Protein AF-W2GAH2-F1 (afdb_monomer_lite)

Structure (mmCIF, N/CA/C/O backbone):
data_AF-W2GAH2-F1
#
_entry.id   AF-W2GAH2-F1
#
loop_
_atom_site.group_PDB
_atom_site.id
_atom_site.type_symbol
_atom_site.label_atom_id
_atom_site.label_alt_id
_atom_site.label_comp_id
_atom_site.label_asym_id
_atom_site.label_entity_id
_atom_site.label_seq_id
_atom_site.pdbx_PDB_ins_code
_atom_site.Cartn_x
_atom_site.Cartn_y
_atom_site.Cartn_z
_atom_site.occupancy
_atom_site.B_iso_or_equiv
_atom_site.auth_seq_id
_atom_site.auth_comp_id
_atom_site.auth_asym_id
_atom_site.auth_atom_id
_atom_site.pdbx_PDB_model_num
ATOM 1 N N . MET A 1 1 ? -25.916 24.078 -5.348 1.00 37.44 1 MET A N 1
ATOM 2 C CA . MET A 1 1 ? -24.535 23.572 -5.232 1.00 37.44 1 MET A CA 1
ATOM 3 C C . MET A 1 1 ? -24.626 22.066 -5.105 1.00 37.44 1 MET A C 1
ATOM 5 O O . MET A 1 1 ? -24.915 21.571 -4.025 1.00 37.44 1 MET A O 1
ATOM 9 N N . LEU A 1 2 ? -24.549 21.360 -6.232 1.00 36.28 2 LEU A N 1
ATOM 10 C CA . LEU A 1 2 ? -24.583 19.900 -6.255 1.00 36.28 2 LEU A CA 1
ATOM 11 C C . LEU A 1 2 ? -23.143 19.414 -6.112 1.00 36.28 2 LEU A C 1
ATOM 13 O O . LEU A 1 2 ? -22.284 19.790 -6.902 1.00 36.28 2 LEU A O 1
ATOM 17 N N . SER A 1 3 ? -22.908 18.658 -5.044 1.00 41.00 3 SER A N 1
ATOM 18 C CA . SER A 1 3 ? -21.675 17.926 -4.778 1.00 41.00 3 SER A CA 1
ATOM 19 C C . SER A 1 3 ? -21.373 17.019 -5.970 1.00 41.00 3 SER A C 1
ATOM 21 O O . SER A 1 3 ? -22.128 16.083 -6.238 1.00 41.00 3 SER A O 1
ATOM 23 N N . GLU A 1 4 ? -20.308 17.318 -6.715 1.00 40.84 4 GLU A N 1
ATOM 24 C CA . GLU A 1 4 ? -19.767 16.400 -7.712 1.00 40.84 4 GLU A CA 1
ATOM 25 C C . GLU A 1 4 ? -19.171 15.205 -6.967 1.00 40.84 4 GLU A C 1
ATOM 27 O O . GLU A 1 4 ? -18.042 15.227 -6.478 1.00 40.84 4 GLU A O 1
ATOM 32 N N . SER A 1 5 ? -19.964 14.143 -6.854 1.00 45.59 5 SER A N 1
ATOM 33 C CA . SER A 1 5 ? -19.463 12.820 -6.526 1.00 45.59 5 SER A CA 1
ATOM 34 C C . SER A 1 5 ? -18.450 12.430 -7.600 1.00 45.59 5 SER A C 1
ATOM 36 O O . SER A 1 5 ? -18.830 12.085 -8.720 1.00 45.59 5 SER A O 1
ATOM 38 N N . PHE A 1 6 ? -17.166 1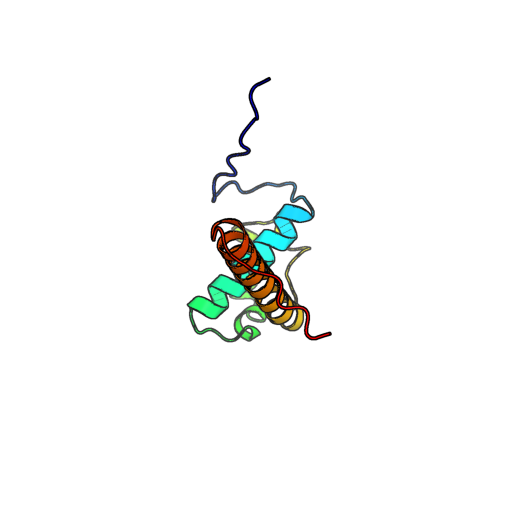2.525 -7.263 1.00 43.16 6 PHE A N 1
ATOM 39 C CA . PHE A 1 6 ? -16.052 12.120 -8.110 1.00 43.16 6 PHE A CA 1
ATOM 40 C C . PHE A 1 6 ? -16.127 10.595 -8.309 1.00 43.16 6 PHE A C 1
ATOM 42 O O . PHE A 1 6 ? -15.540 9.813 -7.562 1.00 43.16 6 PHE A O 1
ATOM 49 N N . GLN A 1 7 ? -16.925 10.151 -9.283 1.00 44.41 7 GLN A N 1
ATOM 50 C CA . GLN A 1 7 ? -16.953 8.763 -9.725 1.00 44.41 7 GLN A CA 1
ATOM 51 C C . GLN A 1 7 ? -15.664 8.497 -10.498 1.00 44.41 7 GLN A C 1
ATOM 53 O O . GLN A 1 7 ? -15.595 8.650 -11.716 1.00 44.41 7 GLN A O 1
ATOM 58 N N . VAL A 1 8 ? -14.618 8.098 -9.777 1.00 46.94 8 VAL A N 1
ATOM 59 C CA . VAL A 1 8 ? -13.444 7.493 -10.400 1.00 46.94 8 VAL A CA 1
ATOM 60 C C . VAL A 1 8 ? -13.897 6.142 -10.945 1.00 46.94 8 VAL A C 1
ATOM 62 O O . VAL A 1 8 ? -14.109 5.193 -10.191 1.00 46.94 8 VAL A O 1
ATOM 65 N N . SER A 1 9 ? -14.098 6.066 -12.260 1.00 44.03 9 SER A N 1
ATOM 66 C CA . SER A 1 9 ? -14.236 4.787 -12.952 1.00 44.03 9 SER A CA 1
ATOM 67 C C . SER A 1 9 ? -13.034 3.907 -12.581 1.00 44.03 9 SER A C 1
ATOM 69 O O . SER A 1 9 ? -11.899 4.382 -12.689 1.00 44.03 9 SER A O 1
ATOM 71 N N . PRO A 1 10 ? -13.230 2.637 -12.179 1.00 49.44 10 PRO A N 1
ATOM 72 C CA . PRO A 1 10 ? -12.138 1.769 -11.730 1.00 49.44 10 PRO A CA 1
ATOM 73 C C . PRO A 1 10 ? -11.081 1.478 -12.813 1.00 49.44 10 PRO A C 1
ATOM 75 O O . PRO A 1 10 ? -10.062 0.862 -12.511 1.00 49.44 10 PRO A O 1
ATOM 78 N N . PHE A 1 11 ? -11.298 1.930 -14.057 1.00 50.94 11 PHE A N 1
ATOM 79 C CA . PHE A 1 11 ? -10.444 1.665 -15.219 1.00 50.94 11 PHE A CA 1
ATOM 80 C C . PHE A 1 11 ? -10.029 2.919 -16.006 1.00 50.94 11 PHE A C 1
ATOM 82 O O . PHE A 1 11 ? -9.688 2.816 -17.183 1.00 50.94 11 PHE A O 1
ATOM 89 N N . GLN A 1 12 ? -10.059 4.115 -15.410 1.00 56.59 12 GLN A N 1
ATOM 90 C CA . GLN A 1 12 ? -9.482 5.284 -16.080 1.00 56.59 12 GLN A CA 1
ATOM 91 C C . GLN A 1 12 ? -7.959 5.292 -15.925 1.00 56.59 12 GLN A C 1
ATOM 93 O O . GLN A 1 12 ? -7.420 5.678 -14.888 1.00 56.59 12 GLN A O 1
ATOM 98 N N . PHE A 1 13 ? -7.270 4.865 -16.983 1.00 59.25 13 PHE A N 1
ATOM 99 C CA . PHE A 1 13 ? -5.826 5.010 -17.115 1.00 59.25 13 PHE A CA 1
ATOM 100 C C . PHE A 1 13 ? -5.500 6.490 -17.326 1.00 59.25 13 PHE A C 1
ATOM 102 O O . PHE A 1 13 ? -5.780 7.058 -18.380 1.00 59.25 13 PHE A O 1
ATOM 109 N N . THR A 1 14 ? -5.007 7.146 -16.277 1.00 59.94 14 THR A N 1
ATOM 110 C CA . THR A 1 14 ? -4.672 8.573 -16.304 1.00 59.94 14 THR A CA 1
ATOM 111 C C . THR A 1 14 ? -3.183 8.786 -16.549 1.00 59.94 14 THR A C 1
ATOM 113 O O . THR A 1 14 ? -2.340 8.226 -15.846 1.00 59.94 14 THR A O 1
ATOM 116 N N . ASP A 1 15 ? -2.858 9.663 -17.501 1.00 59.62 15 ASP A N 1
ATOM 117 C CA . ASP A 1 15 ? -1.473 10.066 -17.789 1.00 59.62 15 ASP A CA 1
ATOM 118 C C . ASP A 1 15 ? -0.858 10.898 -16.648 1.00 59.62 15 ASP A C 1
ATOM 120 O O . ASP A 1 15 ? 0.359 10.922 -16.462 1.00 59.62 15 ASP A O 1
ATOM 124 N N . ASN A 1 16 ? -1.703 11.529 -15.821 1.00 66.12 16 ASN A N 1
ATOM 125 C CA . ASN A 1 16 ? -1.298 12.350 -14.682 1.00 66.12 16 ASN A CA 1
ATOM 126 C C . ASN A 1 16 ? -1.855 11.797 -13.367 1.00 66.12 16 ASN A C 1
ATOM 128 O O . ASN A 1 16 ? -2.987 12.067 -12.969 1.00 66.12 16 ASN A O 1
ATOM 132 N N . LEU A 1 17 ? -1.016 11.033 -12.672 1.00 69.50 17 LEU A N 1
ATOM 133 C CA . LEU A 1 17 ? -1.324 10.462 -11.367 1.00 69.50 17 LEU A CA 1
ATOM 134 C C . LEU A 1 17 ? -1.073 11.487 -10.255 1.00 69.50 17 LEU A C 1
ATOM 136 O O . LEU A 1 17 ? 0.066 11.907 -10.038 1.00 69.50 17 LEU A O 1
ATOM 140 N N . SER A 1 18 ? -2.126 11.871 -9.530 1.00 72.81 18 SER A N 1
ATOM 141 C CA . SER A 1 18 ? -1.983 12.659 -8.302 1.00 72.81 18 SER A CA 1
ATOM 142 C C . SER A 1 18 ? -1.356 11.816 -7.181 1.00 72.81 18 SER A C 1
ATOM 144 O O . SER A 1 18 ? -1.427 10.583 -7.194 1.00 72.81 18 SER A O 1
ATOM 146 N N . ASN A 1 19 ? -0.766 12.468 -6.170 1.00 69.50 19 ASN A N 1
ATOM 147 C CA . ASN A 1 19 ? -0.172 11.763 -5.025 1.00 69.50 19 ASN A CA 1
ATOM 148 C C . ASN A 1 19 ? -1.185 10.850 -4.301 1.00 69.50 19 ASN A C 1
ATOM 150 O O . ASN A 1 19 ? -0.827 9.739 -3.918 1.00 69.50 19 ASN A O 1
ATOM 154 N N . GLY A 1 20 ? -2.453 11.264 -4.186 1.00 70.38 20 GLY A N 1
ATOM 155 C CA . GLY A 1 20 ? -3.505 10.441 -3.574 1.00 70.38 20 GLY A CA 1
ATOM 156 C C . GLY A 1 20 ? -3.856 9.195 -4.397 1.00 70.38 20 GLY A C 1
ATOM 157 O O . GLY A 1 20 ? -4.003 8.105 -3.846 1.00 70.38 20 GLY A O 1
ATOM 158 N N . MET A 1 21 ? -3.908 9.316 -5.730 1.00 78.31 21 MET A N 1
ATOM 159 C CA . MET A 1 21 ? -4.157 8.171 -6.618 1.00 78.31 21 MET A CA 1
ATOM 160 C C . MET A 1 21 ? -3.001 7.166 -6.598 1.00 78.31 21 MET A C 1
ATOM 162 O O . MET A 1 21 ? -3.221 5.958 -6.702 1.00 78.31 21 MET A O 1
ATOM 166 N N . LYS A 1 22 ? -1.767 7.651 -6.419 1.00 83.31 22 LYS A N 1
ATOM 167 C CA . LYS A 1 22 ? -0.576 6.804 -6.321 1.00 83.31 22 LYS A CA 1
ATOM 168 C C . LYS A 1 22 ? -0.671 5.898 -5.106 1.00 83.31 22 LYS A C 1
ATOM 170 O O . LYS A 1 22 ? -0.491 4.688 -5.228 1.00 83.31 22 LYS A O 1
ATOM 175 N N . ASP A 1 23 ? -0.913 6.484 -3.937 1.00 83.06 23 ASP A N 1
ATOM 176 C CA . ASP A 1 23 ? -0.963 5.722 -2.693 1.00 83.06 23 ASP A CA 1
ATOM 177 C C . ASP A 1 23 ? -2.087 4.684 -2.736 1.00 83.06 23 ASP A C 1
ATOM 179 O O . ASP A 1 23 ? -1.867 3.529 -2.363 1.00 83.06 23 ASP A O 1
ATOM 183 N N . HIS A 1 24 ? -3.237 5.055 -3.304 1.00 83.62 24 HIS A N 1
ATOM 184 C CA . HIS A 1 24 ? -4.347 4.142 -3.547 1.00 83.62 24 HIS A CA 1
ATOM 185 C C . HIS A 1 24 ? -3.950 2.948 -4.431 1.00 83.62 24 HIS A C 1
ATOM 187 O O . HIS A 1 24 ? -4.155 1.796 -4.047 1.00 83.62 24 HIS A O 1
ATOM 193 N N . TYR A 1 25 ? -3.312 3.190 -5.580 1.00 84.12 25 TYR A N 1
ATOM 194 C CA . TYR A 1 25 ? -2.891 2.120 -6.489 1.00 84.12 25 TYR A CA 1
ATOM 195 C C . TYR A 1 25 ? -1.872 1.169 -5.845 1.00 84.12 25 TYR A C 1
ATOM 197 O O . TYR A 1 25 ? -1.943 -0.048 -6.011 1.00 84.12 25 TYR A O 1
ATOM 205 N N . GLN A 1 26 ? -0.937 1.702 -5.055 1.00 86.94 26 GLN A N 1
ATOM 206 C CA . GLN A 1 26 ? 0.034 0.876 -4.335 1.00 86.94 26 GLN A CA 1
ATOM 207 C C . GLN A 1 26 ? -0.627 -0.016 -3.274 1.00 86.94 26 GLN A C 1
ATOM 209 O O . GLN A 1 26 ? -0.208 -1.162 -3.096 1.00 86.94 26 GLN A O 1
ATOM 214 N N . VAL A 1 27 ? -1.668 0.478 -2.597 1.00 86.88 27 VAL A N 1
ATOM 215 C CA . VAL A 1 27 ? -2.481 -0.326 -1.673 1.00 86.88 27 VAL A CA 1
ATOM 216 C C . VAL A 1 27 ? -3.240 -1.418 -2.429 1.00 86.88 27 VAL A C 1
ATOM 218 O O . VAL A 1 27 ? -3.244 -2.564 -1.982 1.00 86.88 27 VAL A O 1
ATOM 221 N N . LEU A 1 28 ? -3.823 -1.109 -3.592 1.00 85.81 28 LEU A N 1
ATOM 222 C CA . LEU A 1 28 ? -4.516 -2.100 -4.424 1.00 85.81 28 LEU A CA 1
ATOM 223 C C . LEU A 1 28 ? -3.587 -3.224 -4.891 1.00 85.81 28 LEU A C 1
ATOM 225 O O . LEU A 1 28 ? -3.962 -4.391 -4.811 1.00 85.81 28 LEU A O 1
ATOM 229 N N . ILE A 1 29 ? -2.359 -2.900 -5.306 1.00 86.88 29 ILE A N 1
ATOM 230 C CA . ILE A 1 29 ? -1.338 -3.907 -5.625 1.00 86.88 29 ILE A CA 1
ATOM 231 C C . ILE A 1 29 ? -1.076 -4.811 -4.418 1.00 86.88 29 ILE A C 1
ATOM 233 O O . ILE A 1 29 ? -1.067 -6.036 -4.553 1.00 86.88 29 ILE A O 1
ATOM 237 N N . ALA A 1 30 ? -0.834 -4.220 -3.244 1.00 87.88 30 ALA A N 1
ATOM 238 C CA . ALA A 1 30 ? -0.508 -4.979 -2.042 1.00 87.88 30 ALA A CA 1
ATOM 239 C C . ALA A 1 30 ? -1.664 -5.911 -1.642 1.00 87.88 30 ALA A C 1
ATOM 241 O O . ALA A 1 30 ? -1.439 -7.088 -1.358 1.00 87.88 30 ALA A O 1
ATOM 242 N N . ARG A 1 31 ? -2.904 -5.412 -1.709 1.00 87.62 31 ARG A N 1
ATOM 243 C CA . ARG A 1 31 ? -4.123 -6.202 -1.495 1.00 87.62 31 ARG A CA 1
ATOM 244 C C . ARG A 1 31 ? -4.266 -7.327 -2.513 1.00 87.62 31 ARG A C 1
ATOM 246 O O . ARG A 1 31 ? -4.538 -8.453 -2.117 1.00 87.62 31 ARG A O 1
ATOM 253 N N . GLY A 1 32 ? -4.051 -7.047 -3.798 1.00 87.56 32 GLY A N 1
ATOM 254 C CA . GLY A 1 32 ? -4.148 -8.045 -4.864 1.00 87.56 32 GLY A CA 1
ATOM 255 C C . GLY A 1 32 ? -3.152 -9.192 -4.687 1.00 87.56 32 GLY A C 1
ATOM 256 O O . GLY A 1 32 ? -3.525 -10.355 -4.812 1.00 87.56 32 GLY A O 1
ATOM 257 N N . LEU A 1 33 ? -1.905 -8.881 -4.318 1.00 87.31 33 LEU A N 1
ATOM 258 C CA . LEU A 1 33 ? -0.893 -9.895 -4.002 1.00 87.31 33 LEU A CA 1
ATOM 259 C C . LEU A 1 33 ? -1.288 -10.737 -2.786 1.00 87.31 33 LEU A C 1
ATOM 261 O O . LEU A 1 33 ? -1.209 -11.962 -2.844 1.00 87.31 33 LEU A O 1
ATOM 265 N N . TYR A 1 34 ? -1.744 -10.087 -1.713 1.00 86.69 34 TYR A N 1
ATOM 266 C CA . TYR A 1 34 ? -2.177 -10.771 -0.496 1.00 86.69 34 TYR A CA 1
ATOM 267 C C . TYR A 1 34 ? -3.380 -11.693 -0.747 1.00 86.69 34 TYR A C 1
ATOM 269 O O . TYR A 1 34 ? -3.342 -12.862 -0.373 1.00 86.69 34 TYR A O 1
ATOM 277 N N . ALA A 1 35 ? -4.409 -11.205 -1.445 1.00 87.25 35 ALA A N 1
ATOM 278 C CA . ALA A 1 35 ? -5.611 -11.971 -1.776 1.00 87.25 35 ALA A CA 1
ATOM 279 C C . ALA A 1 35 ? -5.317 -13.180 -2.679 1.00 87.25 35 ALA A C 1
ATOM 281 O O . ALA A 1 35 ? -5.968 -14.213 -2.561 1.00 87.25 35 ALA A O 1
ATOM 282 N N . ALA A 1 36 ? -4.310 -13.074 -3.550 1.00 87.38 36 ALA A N 1
ATOM 283 C CA . ALA A 1 36 ? -3.842 -14.181 -4.380 1.00 87.38 36 ALA A CA 1
ATOM 284 C C . ALA A 1 36 ? -2.942 -15.184 -3.624 1.00 87.38 36 ALA A C 1
ATOM 286 O O . ALA A 1 36 ? -2.452 -16.135 -4.231 1.00 87.38 36 ALA A O 1
ATOM 287 N N . GLY A 1 37 ? -2.672 -14.967 -2.329 1.00 86.50 37 GLY A N 1
ATOM 288 C CA . GLY A 1 37 ? -1.750 -15.789 -1.541 1.00 86.50 37 GLY A CA 1
ATOM 289 C C . GLY A 1 37 ? -0.292 -15.676 -1.997 1.00 86.50 37 GLY A C 1
ATOM 290 O O . GLY A 1 37 ? 0.523 -16.551 -1.706 1.00 86.50 37 GLY A O 1
ATOM 291 N N . LEU A 1 38 ? 0.050 -14.619 -2.740 1.00 86.69 38 LEU A N 1
ATOM 292 C CA . LEU A 1 38 ? 1.384 -14.429 -3.292 1.00 86.69 38 LEU A CA 1
ATOM 293 C C . LEU A 1 38 ? 2.280 -13.683 -2.298 1.00 86.69 38 LEU A C 1
ATOM 295 O O . LEU A 1 38 ? 1.869 -12.683 -1.704 1.00 86.69 38 LEU A O 1
ATOM 299 N N . PRO A 1 39 ? 3.553 -14.091 -2.155 1.00 85.88 39 PRO A N 1
ATOM 300 C CA . PRO A 1 39 ? 4.498 -13.306 -1.381 1.00 85.88 39 PRO A CA 1
ATOM 301 C C . PRO A 1 39 ? 4.724 -11.955 -2.071 1.00 85.88 39 PRO A C 1
ATOM 303 O O . PRO A 1 39 ? 4.840 -11.897 -3.294 1.00 85.88 39 PRO A O 1
ATOM 306 N N . PHE A 1 40 ? 4.934 -10.872 -1.313 1.00 85.50 40 PHE A N 1
ATOM 307 C CA . PHE A 1 40 ? 5.290 -9.567 -1.904 1.00 85.50 40 PHE A CA 1
ATOM 308 C C . PHE A 1 40 ? 6.586 -9.597 -2.724 1.00 85.50 40 PHE A C 1
ATOM 310 O O . PHE A 1 40 ? 6.834 -8.702 -3.527 1.00 85.50 40 PHE A O 1
ATOM 317 N N . ARG A 1 41 ? 7.400 -10.648 -2.569 1.00 84.00 41 ARG A N 1
ATOM 318 C CA . ARG A 1 41 ? 8.544 -10.928 -3.442 1.00 84.00 41 ARG A CA 1
ATOM 319 C C . ARG A 1 41 ? 8.139 -11.135 -4.907 1.00 84.00 41 ARG A C 1
ATOM 321 O O . ARG A 1 41 ? 8.944 -10.868 -5.787 1.00 84.00 41 ARG A O 1
ATOM 328 N N . ALA A 1 42 ? 6.900 -11.539 -5.190 1.00 81.50 42 ALA A N 1
ATOM 329 C CA . ALA A 1 42 ? 6.369 -11.606 -6.551 1.00 81.50 42 ALA A CA 1
ATOM 330 C C . ALA A 1 42 ? 6.468 -10.252 -7.278 1.00 81.50 42 ALA A C 1
ATOM 332 O O . ALA A 1 42 ? 6.606 -10.218 -8.497 1.00 81.50 42 ALA A O 1
ATOM 333 N N . PHE A 1 43 ? 6.493 -9.143 -6.533 1.00 80.75 43 PHE A N 1
ATOM 334 C CA . PHE A 1 43 ? 6.697 -7.802 -7.073 1.00 80.75 43 PHE A CA 1
ATOM 335 C C . PHE A 1 43 ? 8.128 -7.525 -7.562 1.00 80.75 43 PHE A C 1
ATOM 337 O O . PHE A 1 43 ? 8.355 -6.554 -8.268 1.00 80.75 43 PHE A O 1
ATOM 344 N N . GLU A 1 44 ? 9.101 -8.382 -7.243 1.00 78.38 44 GLU A N 1
ATOM 345 C CA . GLU A 1 44 ? 10.462 -8.321 -7.801 1.00 78.38 44 GLU A CA 1
ATOM 346 C C . GLU A 1 44 ? 10.530 -8.961 -9.206 1.00 78.38 44 GLU A C 1
ATOM 348 O O . GLU A 1 44 ? 11.538 -8.848 -9.903 1.00 78.38 44 GLU A O 1
ATOM 353 N N . VAL A 1 45 ? 9.459 -9.630 -9.656 1.00 82.00 45 VAL A N 1
ATOM 354 C CA . VAL A 1 45 ? 9.403 -10.255 -10.981 1.00 82.00 45 VAL A CA 1
ATOM 355 C C . VAL A 1 45 ? 9.198 -9.181 -12.046 1.00 82.00 45 VAL A C 1
ATOM 357 O O . VAL A 1 45 ? 8.118 -8.602 -12.172 1.00 82.00 45 VAL A O 1
ATOM 360 N N . LEU A 1 46 ? 10.215 -8.981 -12.890 1.00 79.75 46 LEU A N 1
ATOM 361 C CA . LEU A 1 46 ? 10.213 -7.981 -13.965 1.00 79.75 46 LEU A CA 1
ATOM 362 C C . LEU A 1 46 ? 8.968 -8.059 -14.864 1.00 79.75 46 LEU A C 1
ATOM 364 O O . LEU A 1 46 ? 8.465 -7.038 -15.321 1.00 79.75 46 LEU A O 1
ATOM 368 N N . ARG A 1 47 ? 8.447 -9.265 -15.113 1.00 83.88 47 ARG A N 1
ATOM 369 C CA . ARG A 1 47 ? 7.247 -9.462 -15.937 1.00 83.88 47 ARG A CA 1
ATOM 370 C C . ARG A 1 47 ? 5.986 -8.882 -15.291 1.00 83.88 47 ARG A C 1
ATOM 372 O O . ARG A 1 47 ? 5.180 -8.291 -16.003 1.00 83.88 47 ARG A O 1
ATOM 379 N N . LEU A 1 48 ? 5.832 -9.022 -13.973 1.00 82.31 48 LEU A N 1
ATOM 380 C CA . LEU A 1 48 ? 4.702 -8.452 -13.238 1.00 82.31 48 LEU A CA 1
ATOM 381 C C . LEU A 1 48 ? 4.786 -6.923 -13.233 1.00 82.31 48 LEU A C 1
ATOM 383 O O . LEU A 1 48 ? 3.803 -6.256 -13.539 1.00 82.31 48 LEU A O 1
ATOM 387 N N . LEU A 1 49 ? 5.975 -6.375 -12.971 1.00 82.81 49 LEU A N 1
ATOM 388 C CA . LEU A 1 49 ? 6.214 -4.931 -13.017 1.00 82.81 49 LEU A CA 1
ATOM 389 C C . LEU A 1 49 ? 5.894 -4.347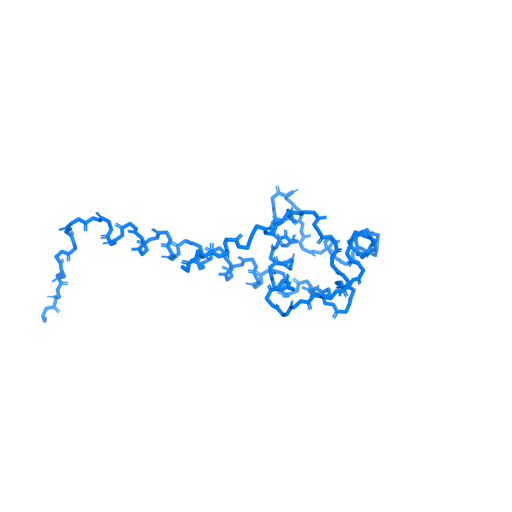 -14.397 1.00 82.81 49 LEU A C 1
ATOM 391 O O . LEU A 1 49 ? 5.178 -3.355 -14.493 1.00 82.81 49 LEU A O 1
ATOM 395 N N . LYS A 1 50 ? 6.353 -5.005 -15.469 1.00 84.25 50 LYS A N 1
ATOM 396 C CA . LYS A 1 50 ? 6.037 -4.605 -16.845 1.00 84.25 50 LYS A CA 1
ATOM 397 C C . LYS A 1 50 ? 4.540 -4.652 -17.128 1.00 84.25 50 LYS A C 1
ATOM 399 O O . LYS A 1 50 ? 4.023 -3.707 -17.704 1.00 84.25 50 LYS A O 1
ATOM 404 N N . ALA A 1 51 ? 3.839 -5.706 -16.711 1.00 85.00 51 ALA A N 1
ATOM 405 C CA . ALA A 1 51 ? 2.391 -5.795 -16.895 1.00 85.00 51 ALA A CA 1
ATOM 406 C C . ALA A 1 51 ? 1.659 -4.640 -16.192 1.00 85.00 51 ALA A C 1
ATOM 408 O O . ALA A 1 51 ? 0.786 -4.015 -16.784 1.00 85.00 51 ALA A O 1
ATOM 409 N N . LEU A 1 52 ? 2.067 -4.300 -14.967 1.00 82.75 52 LEU A N 1
ATOM 410 C CA . LEU A 1 52 ? 1.495 -3.178 -14.222 1.00 82.75 52 LEU A CA 1
ATOM 411 C C . LEU A 1 52 ? 1.788 -1.821 -14.868 1.00 82.75 52 LEU A C 1
ATOM 413 O O . LEU A 1 52 ? 0.922 -0.954 -14.839 1.00 82.75 52 LEU A O 1
ATOM 417 N N . CYS A 1 53 ? 2.972 -1.639 -15.458 1.00 82.62 53 CYS A N 1
ATOM 418 C CA . CYS A 1 53 ? 3.327 -0.407 -16.168 1.00 82.62 53 CYS A CA 1
ATOM 419 C C . CYS A 1 53 ? 2.658 -0.308 -17.543 1.00 82.62 53 CYS A C 1
ATOM 421 O O . CYS A 1 53 ? 2.367 0.790 -17.989 1.00 82.62 53 CYS A O 1
ATOM 423 N N . ILE A 1 54 ? 2.376 -1.429 -18.213 1.00 84.31 54 ILE A N 1
ATOM 424 C CA . ILE A 1 54 ? 1.576 -1.431 -19.448 1.00 84.31 54 ILE A CA 1
ATOM 425 C C . ILE A 1 54 ? 0.144 -0.997 -19.143 1.00 84.31 54 ILE A C 1
ATOM 427 O O . ILE A 1 54 ? -0.432 -0.223 -19.898 1.00 84.31 54 ILE A O 1
ATOM 431 N N . LEU A 1 55 ? -0.416 -1.495 -18.037 1.00 81.06 55 LEU A N 1
ATOM 432 C CA . LEU A 1 55 ? -1.745 -1.094 -17.595 1.00 81.06 55 LEU A CA 1
ATOM 433 C C . LEU A 1 55 ? -1.744 0.374 -17.171 1.00 81.06 55 LEU A C 1
ATOM 435 O O . LEU A 1 55 ? -2.578 1.123 -17.645 1.00 81.06 55 LEU A O 1
ATOM 439 N N . GLN A 1 56 ? -0.792 0.811 -16.346 1.00 81.25 56 GLN A N 1
ATOM 440 C CA . GLN A 1 56 ? -0.725 2.194 -15.878 1.00 81.25 56 GLN A CA 1
ATOM 441 C C . GLN A 1 56 ? 0.695 2.772 -16.026 1.00 81.25 56 GLN A C 1
ATOM 443 O O . GLN A 1 56 ? 1.484 2.711 -15.077 1.00 81.25 56 GLN A O 1
ATOM 448 N N . PRO A 1 57 ? 1.032 3.380 -17.181 1.00 82.19 57 PRO A N 1
ATOM 449 C CA . PRO A 1 57 ? 2.387 3.869 -17.471 1.00 82.19 57 PRO A CA 1
ATOM 450 C C . PRO A 1 57 ? 2.900 4.892 -16.456 1.00 82.19 57 PRO A C 1
ATOM 452 O O . PRO A 1 57 ? 4.039 4.823 -15.996 1.00 82.19 57 PRO A O 1
ATOM 455 N N . ALA A 1 58 ? 2.028 5.797 -16.006 1.00 82.44 58 ALA A N 1
ATOM 456 C CA . ALA A 1 58 ? 2.374 6.823 -15.025 1.00 82.44 58 ALA A CA 1
ATOM 457 C C . ALA A 1 58 ? 2.794 6.259 -13.647 1.00 82.44 58 ALA A C 1
ATOM 459 O O . ALA A 1 58 ? 3.382 6.993 -12.844 1.00 82.44 58 ALA A O 1
ATOM 460 N N . MET A 1 59 ? 2.529 4.973 -13.364 1.00 80.44 59 MET A N 1
ATOM 461 C CA . MET A 1 59 ? 2.938 4.302 -12.124 1.00 80.44 59 MET A CA 1
ATOM 462 C C . MET A 1 59 ? 4.379 3.799 -12.126 1.00 80.44 59 MET A C 1
ATOM 464 O O . MET A 1 59 ? 4.862 3.452 -11.051 1.00 80.44 59 MET A O 1
ATOM 468 N N . GLU A 1 60 ? 5.090 3.789 -13.255 1.00 83.19 60 GLU A N 1
ATOM 469 C CA . GLU A 1 60 ? 6.463 3.267 -13.328 1.00 83.19 60 GLU A CA 1
ATOM 470 C C . GLU A 1 60 ? 7.398 3.959 -12.319 1.00 83.19 60 GLU A C 1
ATOM 472 O O . GLU A 1 60 ? 8.048 3.307 -11.499 1.00 83.19 60 GLU A O 1
ATOM 477 N N . LYS A 1 61 ? 7.358 5.297 -12.267 1.00 82.06 61 LYS A N 1
ATOM 478 C CA . LYS A 1 61 ? 8.092 6.130 -11.288 1.00 82.06 61 LYS A CA 1
ATOM 479 C C . LYS A 1 61 ? 7.630 5.960 -9.837 1.00 82.06 61 LYS A C 1
ATOM 481 O O . LYS A 1 61 ? 8.241 6.483 -8.907 1.00 82.06 61 LYS A O 1
ATOM 486 N N . TYR A 1 62 ? 6.514 5.276 -9.639 1.00 82.06 62 TYR A N 1
ATOM 487 C CA . TYR A 1 62 ? 5.848 5.108 -8.364 1.00 82.06 62 TYR A CA 1
ATOM 488 C C . TYR A 1 62 ? 5.677 3.636 -7.999 1.00 82.06 62 TYR A C 1
ATOM 490 O O . TYR A 1 62 ? 4.834 3.317 -7.165 1.00 82.06 62 TYR A O 1
ATOM 498 N N . LEU A 1 63 ? 6.448 2.723 -8.583 1.00 82.31 63 LEU A N 1
ATOM 499 C CA . LEU A 1 63 ? 6.386 1.329 -8.173 1.00 82.31 63 LEU A CA 1
ATOM 500 C C . LEU A 1 63 ? 6.853 1.196 -6.711 1.00 82.31 63 LEU A C 1
ATOM 502 O O . LEU A 1 63 ? 7.934 1.675 -6.353 1.00 82.31 63 LEU A O 1
ATOM 506 N N . PRO A 1 64 ? 6.039 0.595 -5.828 1.00 81.62 64 PRO A N 1
ATOM 507 C CA . PRO A 1 64 ? 6.408 0.424 -4.433 1.00 81.62 64 PRO A CA 1
ATOM 508 C C . PRO A 1 64 ? 7.534 -0.604 -4.306 1.00 81.62 64 PRO A C 1
ATOM 510 O O . PRO A 1 64 ? 7.602 -1.588 -5.040 1.00 81.62 64 PRO A O 1
ATOM 513 N N . THR A 1 65 ? 8.409 -0.413 -3.321 1.00 83.94 65 THR A N 1
ATOM 514 C CA . THR A 1 65 ? 9.377 -1.453 -2.955 1.00 83.94 65 THR A CA 1
ATOM 515 C C . THR A 1 65 ? 8.670 -2.597 -2.228 1.00 83.94 65 THR A C 1
ATOM 517 O O . THR A 1 65 ? 7.626 -2.398 -1.601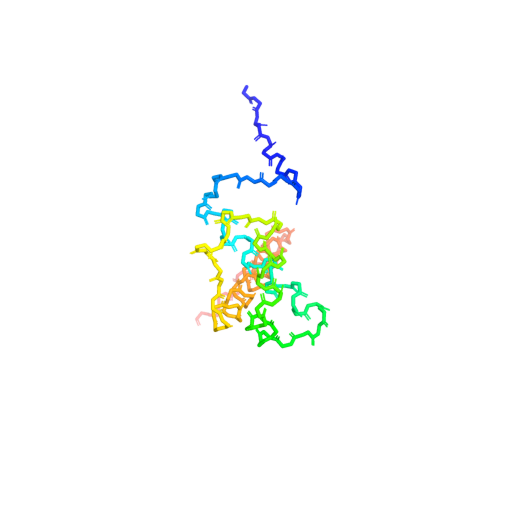 1.00 83.94 65 THR A O 1
ATOM 520 N N . ARG A 1 66 ? 9.276 -3.793 -2.212 1.00 81.44 66 ARG A N 1
ATOM 521 C CA . ARG A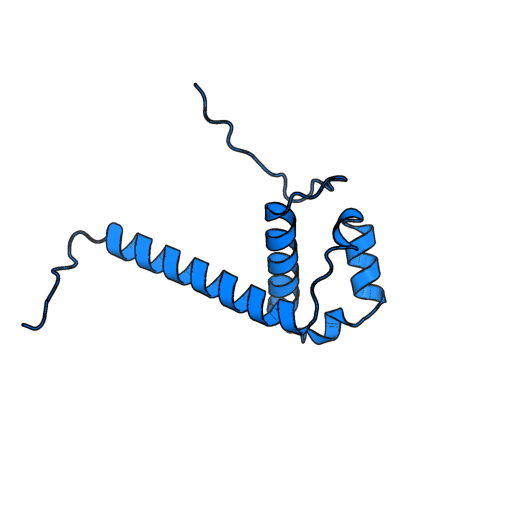 1 66 ? 8.741 -4.945 -1.461 1.00 81.44 66 ARG A CA 1
ATOM 522 C C . ARG A 1 66 ? 8.407 -4.599 -0.007 1.00 81.44 66 ARG A C 1
ATOM 524 O O . ARG A 1 66 ? 7.361 -4.991 0.496 1.00 81.44 66 ARG A O 1
ATOM 531 N N . LYS A 1 67 ? 9.302 -3.870 0.670 1.00 82.50 67 LYS A N 1
ATOM 532 C CA . LYS A 1 67 ? 9.111 -3.458 2.070 1.00 82.50 67 LYS A CA 1
ATOM 533 C C . LYS A 1 67 ? 7.973 -2.445 2.219 1.00 82.50 67 LYS A C 1
ATOM 535 O O . LYS A 1 67 ? 7.254 -2.479 3.211 1.00 82.50 67 LYS A O 1
ATOM 540 N N . ALA A 1 68 ? 7.797 -1.561 1.237 1.00 84.81 68 ALA A N 1
ATOM 541 C CA . ALA A 1 68 ? 6.709 -0.592 1.253 1.00 84.81 68 ALA A CA 1
ATOM 542 C C . ALA A 1 68 ? 5.337 -1.262 1.086 1.00 84.81 68 ALA A C 1
ATOM 544 O O . ALA A 1 68 ? 4.375 -0.794 1.685 1.00 84.81 68 ALA A O 1
ATOM 545 N N . LEU A 1 69 ? 5.241 -2.363 0.328 1.00 84.12 69 LEU A N 1
ATOM 546 C CA . LEU A 1 69 ? 3.978 -3.083 0.117 1.00 84.12 69 LEU A CA 1
ATOM 547 C C . LEU A 1 69 ? 3.376 -3.619 1.421 1.00 84.12 69 LEU A C 1
ATOM 549 O O . LEU A 1 69 ? 2.191 -3.411 1.665 1.00 84.12 69 LEU A O 1
ATOM 553 N N . SER A 1 70 ? 4.183 -4.249 2.283 1.00 82.62 70 SER A N 1
ATOM 554 C CA . SER A 1 70 ? 3.686 -4.764 3.566 1.00 82.62 70 SER A CA 1
ATOM 555 C C . SER A 1 70 ? 3.230 -3.648 4.495 1.00 82.62 70 SER A C 1
ATOM 557 O O . SER A 1 70 ? 2.158 -3.748 5.081 1.00 82.62 70 SER A O 1
ATOM 559 N N . GLY A 1 71 ? 4.017 -2.572 4.600 1.00 86.31 71 GLY A N 1
ATOM 560 C CA . GLY A 1 71 ? 3.652 -1.422 5.426 1.00 86.31 71 GLY A CA 1
ATOM 561 C C . GLY A 1 71 ? 2.355 -0.775 4.946 1.00 86.31 71 GLY A C 1
ATOM 562 O O . GLY A 1 71 ? 1.451 -0.543 5.736 1.00 86.31 71 GLY A O 1
ATOM 563 N N . ARG A 1 72 ? 2.222 -0.572 3.632 1.00 85.31 72 ARG A N 1
ATOM 564 C CA . ARG A 1 72 ? 1.026 0.030 3.029 1.00 85.31 72 ARG A CA 1
ATOM 565 C C . ARG A 1 72 ? -0.218 -0.822 3.210 1.00 85.31 72 ARG A C 1
ATOM 567 O O . ARG A 1 72 ? -1.266 -0.262 3.509 1.00 85.31 72 ARG A O 1
ATOM 574 N N . LEU A 1 73 ? -0.107 -2.144 3.062 1.00 84.38 73 LEU A N 1
ATOM 575 C CA . LEU A 1 73 ? -1.229 -3.041 3.330 1.00 84.38 73 LEU A CA 1
ATOM 576 C C . LEU A 1 73 ? -1.670 -2.942 4.793 1.00 84.38 73 LEU A C 1
ATOM 578 O O . LEU A 1 73 ? -2.847 -2.731 5.052 1.00 84.38 73 LEU A O 1
ATOM 582 N N . LEU A 1 74 ?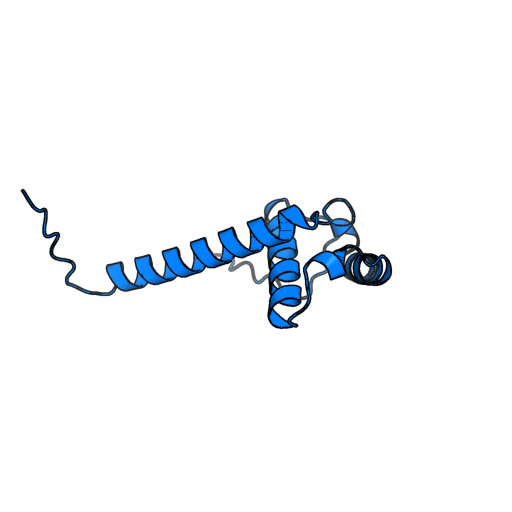 -0.726 -3.046 5.734 1.00 85.94 74 LEU A N 1
ATOM 583 C CA . LEU A 1 74 ? -1.027 -2.999 7.165 1.00 85.94 74 LEU A CA 1
ATOM 584 C C . LEU A 1 74 ? -1.666 -1.670 7.572 1.00 85.94 74 LEU A C 1
ATOM 586 O O . LEU A 1 74 ? -2.679 -1.676 8.260 1.00 85.94 74 LEU A O 1
ATOM 590 N N . THR A 1 75 ? -1.121 -0.539 7.118 1.00 88.06 75 THR A N 1
ATOM 591 C CA . THR A 1 75 ? -1.698 0.782 7.401 1.00 88.06 75 THR A CA 1
ATOM 592 C C . THR A 1 75 ? -3.092 0.930 6.795 1.00 88.06 75 THR A C 1
ATOM 594 O O . THR A 1 75 ? -3.983 1.466 7.444 1.00 88.06 75 THR A O 1
ATOM 597 N N . ALA A 1 76 ? -3.305 0.442 5.570 1.00 85.81 76 ALA A N 1
ATOM 598 C CA . ALA A 1 76 ? -4.604 0.536 4.912 1.00 85.81 76 ALA A CA 1
ATOM 599 C C . ALA A 1 76 ? -5.675 -0.339 5.582 1.00 85.81 76 ALA A C 1
ATOM 601 O O . ALA A 1 76 ? -6.803 0.119 5.746 1.00 85.81 76 ALA A O 1
ATOM 602 N N . GLU A 1 77 ? -5.344 -1.573 5.974 1.00 84.88 77 GLU A N 1
ATOM 603 C CA . GLU A 1 77 ? -6.276 -2.421 6.728 1.00 84.88 77 GLU A CA 1
ATOM 604 C C . GLU A 1 77 ? -6.519 -1.873 8.135 1.00 84.88 77 GLU A C 1
ATOM 606 O O . GLU A 1 77 ? -7.663 -1.833 8.570 1.00 84.88 77 GLU A O 1
ATOM 611 N N . TYR A 1 78 ? -5.485 -1.368 8.816 1.00 86.19 78 TYR A N 1
ATOM 612 C CA . TYR A 1 78 ? -5.646 -0.726 10.121 1.00 86.19 78 TYR A CA 1
ATOM 613 C C . TYR A 1 78 ? -6.614 0.458 10.058 1.00 86.19 78 TYR A C 1
ATOM 615 O O . TYR A 1 78 ? -7.560 0.506 10.837 1.00 86.19 78 TYR A O 1
ATOM 623 N N . ASN A 1 79 ? -6.416 1.384 9.114 1.00 87.38 79 ASN A N 1
ATOM 624 C CA . ASN A 1 79 ? -7.293 2.547 8.973 1.00 87.38 79 ASN A CA 1
ATOM 625 C C . ASN A 1 79 ? -8.733 2.126 8.667 1.00 87.38 79 ASN A C 1
ATOM 627 O O . ASN A 1 79 ? -9.661 2.665 9.256 1.00 87.38 79 ASN A O 1
ATOM 631 N N . ARG A 1 80 ? -8.916 1.123 7.802 1.00 86.81 80 ARG A N 1
ATOM 632 C CA . ARG A 1 80 ? -10.238 0.588 7.462 1.00 86.81 80 ARG A CA 1
ATOM 633 C C . ARG A 1 80 ? -10.949 -0.013 8.677 1.00 86.81 80 ARG A C 1
ATOM 635 O O . ARG A 1 80 ? -12.124 0.266 8.888 1.00 86.81 80 ARG A O 1
ATOM 642 N N . GLU A 1 81 ? -10.257 -0.841 9.455 1.00 85.00 81 GLU A N 1
ATOM 643 C CA . GLU A 1 81 ? -10.814 -1.443 10.673 1.00 85.00 81 GLU A CA 1
ATOM 644 C C . GLU A 1 81 ? -11.095 -0.377 11.736 1.00 85.00 81 GLU A C 1
ATOM 646 O O . GLU A 1 81 ? -12.158 -0.382 12.350 1.00 85.00 81 GLU A O 1
ATOM 651 N N . MET A 1 82 ? -10.190 0.588 11.911 1.00 89.19 82 MET A N 1
ATOM 652 C CA . MET A 1 82 ? -10.381 1.718 12.818 1.00 89.19 82 MET A CA 1
ATOM 653 C C . MET A 1 82 ? -11.622 2.536 12.437 1.00 89.19 82 MET A C 1
ATOM 655 O O . MET A 1 82 ? -12.460 2.789 13.294 1.00 89.19 82 MET A O 1
ATOM 659 N N . GLU A 1 83 ? -11.781 2.908 11.166 1.00 89.50 83 GLU A N 1
ATOM 660 C CA . GLU A 1 83 ? -12.953 3.640 10.665 1.00 89.50 83 GLU A CA 1
ATOM 661 C C . GLU A 1 83 ? -14.256 2.851 10.862 1.00 89.50 83 GLU A C 1
ATOM 663 O O . GLU A 1 83 ? -15.279 3.425 11.250 1.00 89.50 83 GLU A O 1
ATOM 668 N N . ALA A 1 84 ? -14.221 1.531 10.649 1.00 86.06 84 ALA A N 1
ATOM 669 C CA . ALA A 1 84 ? -15.362 0.651 10.882 1.00 86.06 84 ALA A CA 1
ATOM 670 C C . ALA A 1 84 ? -15.735 0.577 12.371 1.00 86.06 84 ALA A C 1
ATOM 672 O O . ALA A 1 84 ? -16.913 0.661 12.720 1.00 86.06 84 ALA A O 1
ATOM 673 N N . VAL A 1 85 ? -14.743 0.461 13.258 1.00 84.81 85 VAL A N 1
ATOM 674 C CA . VAL A 1 85 ? -14.946 0.480 14.713 1.00 84.81 85 VAL A CA 1
ATOM 675 C C . VAL A 1 85 ? -15.474 1.839 15.166 1.00 84.81 85 VAL A C 1
ATOM 677 O O . VAL A 1 85 ? -16.460 1.883 15.895 1.00 84.81 85 VAL A O 1
ATOM 680 N N . CYS A 1 86 ? -14.887 2.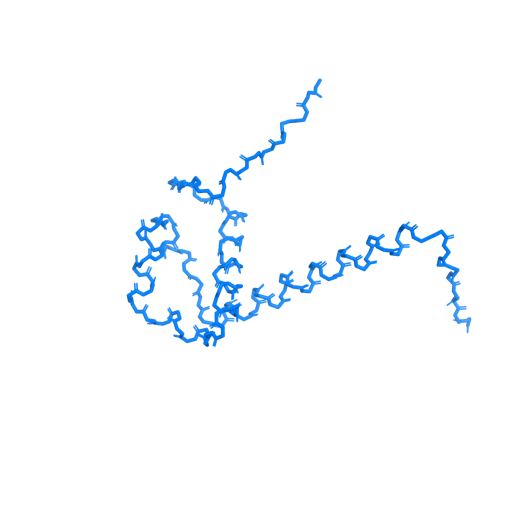943 14.703 1.00 85.19 86 CYS A N 1
ATOM 681 C CA . CYS A 1 86 ? -15.360 4.289 15.013 1.00 85.19 86 CYS A CA 1
ATOM 682 C C . CYS A 1 86 ? -16.807 4.506 14.557 1.00 85.19 86 CYS A C 1
ATOM 684 O O . CYS A 1 86 ? -17.592 5.033 15.336 1.00 85.19 86 CYS A O 1
ATOM 686 N N . SER A 1 87 ? -17.186 4.061 13.352 1.00 82.69 87 SER A N 1
ATOM 687 C CA . SER A 1 87 ? -18.584 4.155 12.897 1.00 82.69 87 SER A CA 1
ATOM 688 C C . SER A 1 87 ? -19.523 3.375 13.809 1.00 82.69 87 SER A C 1
ATOM 690 O O . SER A 1 87 ? -20.512 3.921 14.279 1.00 82.69 87 SER A O 1
ATOM 692 N N . ARG A 1 88 ? -19.174 2.129 14.150 1.00 80.81 88 ARG A N 1
ATOM 693 C CA . ARG A 1 88 ? -19.987 1.310 15.060 1.00 80.81 88 ARG A CA 1
ATOM 694 C C . ARG A 1 88 ? -20.158 1.947 16.439 1.00 80.81 88 ARG A C 1
ATOM 696 O O . ARG A 1 88 ? -21.255 1.908 16.977 1.00 80.81 88 ARG A O 1
ATOM 703 N N . LEU A 1 89 ? -19.094 2.533 16.990 1.00 78.44 89 LEU A N 1
ATOM 704 C CA . LEU A 1 89 ? -19.133 3.229 18.280 1.00 78.44 89 LEU A CA 1
ATOM 705 C C . LEU A 1 89 ? -19.994 4.501 18.243 1.00 78.44 89 LEU A C 1
ATOM 707 O O . LEU A 1 89 ? -20.536 4.886 19.273 1.00 78.44 89 LEU A O 1
ATOM 711 N N . LEU A 1 90 ? -20.094 5.162 17.086 1.00 71.12 90 LEU A N 1
ATOM 712 C CA . LEU A 1 90 ? -20.938 6.345 16.891 1.00 71.12 90 LEU A CA 1
ATOM 713 C C . LEU A 1 90 ? -22.411 5.982 16.653 1.00 71.12 90 LEU A C 1
ATOM 715 O O . LEU A 1 90 ? -23.289 6.746 17.050 1.00 71.12 90 LEU A O 1
ATOM 719 N N . ASP A 1 91 ? -22.673 4.834 16.025 1.00 70.31 91 ASP A N 1
ATOM 720 C CA . ASP A 1 91 ? -24.024 4.349 15.722 1.00 70.31 91 ASP A CA 1
ATOM 721 C C . ASP A 1 91 ? -24.704 3.671 16.931 1.00 70.31 91 ASP A C 1
ATOM 723 O O . ASP A 1 91 ? -25.935 3.616 17.002 1.00 70.31 91 ASP A O 1
ATOM 727 N N . GLU A 1 92 ? -23.939 3.166 17.906 1.00 60.00 92 GLU A N 1
ATOM 728 C CA . GLU A 1 92 ? -24.482 2.629 19.160 1.00 60.00 92 GLU A CA 1
ATOM 729 C C . GLU A 1 92 ? -24.868 3.775 20.124 1.00 60.00 92 GLU A C 1
ATOM 731 O O . GLU A 1 92 ? -24.005 4.561 20.517 1.00 60.00 92 GLU A O 1
ATOM 736 N N . PRO A 1 93 ? -26.129 3.874 20.603 1.00 57.38 93 PRO A N 1
ATOM 737 C CA . PRO A 1 93 ? -26.559 4.970 21.477 1.00 57.38 93 PRO A CA 1
ATOM 738 C C . PRO A 1 93 ? -25.998 4.893 22.909 1.00 57.38 93 PRO A C 1
ATOM 740 O O . PRO A 1 93 ? -26.552 5.497 23.829 1.00 57.38 93 PRO A O 1
ATOM 743 N N . THR A 1 94 ? -24.961 4.097 23.180 1.00 55.56 94 THR A N 1
ATOM 744 C CA . THR A 1 94 ? -24.547 3.805 24.557 1.00 55.56 94 THR A CA 1
ATOM 745 C C . THR A 1 94 ? -23.095 3.343 24.647 1.00 55.56 94 THR A C 1
ATOM 747 O O . THR A 1 94 ? -22.819 2.184 24.933 1.00 55.56 94 THR A O 1
ATOM 750 N N . VAL A 1 95 ? -22.143 4.265 24.516 1.00 56.19 95 VAL A N 1
ATOM 751 C CA . VAL A 1 95 ? -20.856 4.097 25.204 1.00 56.19 95 VAL A CA 1
ATOM 752 C C . VAL A 1 95 ? -20.888 5.017 26.411 1.00 56.19 95 VAL A C 1
ATOM 754 O O . VAL A 1 95 ? -20.452 6.166 26.366 1.00 56.19 95 VAL A O 1
ATOM 757 N N . ALA A 1 96 ? -21.484 4.525 27.499 1.00 58.59 96 ALA A N 1
ATOM 758 C CA . ALA A 1 96 ? -21.255 5.112 28.807 1.00 58.59 96 ALA A CA 1
ATOM 759 C C . ALA A 1 96 ? -19.742 5.043 29.052 1.00 58.59 96 ALA A C 1
ATOM 761 O O . ALA A 1 96 ? -19.187 3.959 29.224 1.00 58.59 96 ALA A O 1
ATOM 762 N N . LEU A 1 97 ? -19.076 6.196 28.978 1.00 57.09 97 LEU A N 1
ATOM 763 C CA . LEU A 1 97 ? -17.684 6.376 29.368 1.00 57.09 97 LEU A CA 1
ATOM 764 C C . LEU A 1 97 ? -17.552 5.957 30.835 1.00 57.09 97 LEU A C 1
ATOM 766 O O . LEU A 1 97 ? -17.774 6.756 31.743 1.00 57.09 97 LEU A O 1
ATOM 770 N N . VAL A 1 98 ? -17.217 4.692 31.071 1.00 59.22 98 VAL A N 1
ATOM 771 C CA . VAL A 1 98 ? -16.721 4.247 32.369 1.00 59.22 98 VAL A CA 1
ATOM 772 C C . VAL A 1 98 ? -15.283 4.744 32.448 1.00 59.22 98 VAL A C 1
ATOM 774 O O . VAL A 1 98 ? -14.347 4.094 31.990 1.00 59.22 98 VAL A O 1
ATOM 777 N N . SER A 1 99 ? -15.138 5.969 32.946 1.00 52.09 99 SER A N 1
ATOM 778 C CA . SER A 1 99 ? -13.875 6.462 33.478 1.00 52.09 99 SER A CA 1
ATOM 779 C C . SER A 1 99 ? -13.647 5.727 34.793 1.00 52.09 99 SER A C 1
ATOM 781 O O . SER A 1 99 ? -14.386 5.968 35.746 1.00 52.09 99 SER A O 1
ATOM 783 N N . ASP A 1 100 ? -12.666 4.827 34.843 1.00 52.62 100 ASP A N 1
ATOM 784 C CA . ASP A 1 100 ? -12.157 4.341 36.127 1.00 52.62 100 ASP A CA 1
ATOM 785 C C . ASP A 1 100 ? -11.458 5.538 36.788 1.00 52.62 100 ASP A C 1
ATOM 787 O O . ASP A 1 100 ? -10.542 6.123 36.201 1.00 52.62 100 ASP A O 1
ATOM 791 N N . GLY A 1 101 ? -12.029 6.001 37.902 1.00 45.25 101 GLY A N 1
ATOM 792 C CA . GLY A 1 101 ? -11.597 7.196 38.633 1.00 45.25 101 GLY A CA 1
ATOM 793 C C . GLY A 1 101 ? -10.245 7.046 39.310 1.00 45.25 101 GLY A C 1
ATOM 794 O O . GLY A 1 101 ? -9.865 5.904 39.651 1.00 45.25 101 GLY A O 1
#

Organism: Phytophthora nicotianae (NCBI:txid4792)

Radius of gyration: 18.47 Å; chains: 1; bounding box: 37×39×58 Å

Sequence (101 aa):
MLSESFQVSPFQFTDNLSNGMKDHYQVLIARGLYAAGLPFRAFEVLRLLKALCILQPAMEKYLPTRKALSGRLLTAEYNREMEAVCSRLLDEPTVALVSDG

Secondary structure (DSSP, 8-state):
---------TT---SS--HHHHHHHHHHHHHHHHHTT--GGGGG-HHHHHHHHHH-GGGGGGPPPHHHHHHHHHHHHHHHHHHHHHHHHHHSS--------

pLDDT: mean 74.95, std 14.96, range [36.28, 89.5]

Foldseek 3Di:
DDPPPPPPDPQPQDPDQDPVNLLVVLLVVLVVCVVVVHQLCVLVPPVVLVVVCVSHVNCNVRRDDSVRSVVSNVVVVVVVVVVVVVVVVVPDPDPPPPDPD